Protein AF-A0A5T0UGR7-F1 (afdb_monomer)

Organism: Campylobacter jejuni (NCBI:txid197)

Foldseek 3Di:
DVVVVVDPAAEDEAAPPPWDDCDPVDRTPNNVQLQDQRHAYEHALPCPRDHLVVLQVSCVRRPLLRAAYDQQADPCQVPDFAWDDDPNFIWGGDPQFTAGPVRHGDGGSDDLVVSLVRSCVSNVDDNVSSCSRHPVNVD

Structure (mmCIF, N/CA/C/O backbone):
data_AF-A0A5T0UGR7-F1
#
_entry.id   AF-A0A5T0UGR7-F1
#
loop_
_atom_site.group_PDB
_atom_site.id
_atom_site.type_symbol
_atom_site.label_atom_id
_atom_site.label_alt_id
_atom_site.label_comp_id
_atom_site.label_asym_id
_atom_site.label_entity_id
_atom_site.label_seq_id
_atom_site.pdbx_PDB_ins_code
_atom_site.Cartn_x
_atom_site.Cartn_y
_atom_site.Cartn_z
_atom_site.occupancy
_atom_site.B_iso_or_equiv
_atom_site.auth_seq_id
_atom_site.auth_comp_id
_atom_site.auth_asym_id
_atom_site.auth_atom_id
_atom_site.pdbx_PDB_model_num
ATOM 1 N N . ARG A 1 1 ? 13.961 12.633 -9.113 1.00 77.69 1 ARG A N 1
ATOM 2 C CA . ARG A 1 1 ? 14.482 11.431 -9.808 1.00 77.69 1 ARG A CA 1
ATOM 3 C C . ARG A 1 1 ? 15.995 11.259 -9.685 1.00 77.69 1 ARG A C 1
ATOM 5 O O . ARG A 1 1 ? 16.413 10.285 -9.082 1.00 77.69 1 ARG A O 1
ATOM 12 N N . GLU A 1 2 ? 16.809 12.189 -10.193 1.00 84.81 2 GLU A N 1
ATOM 13 C CA . GLU A 1 2 ? 18.278 12.044 -10.180 1.00 84.81 2 GLU A CA 1
ATOM 14 C C . GLU A 1 2 ? 18.861 11.818 -8.781 1.00 84.81 2 GLU A C 1
ATOM 16 O O . GLU A 1 2 ? 19.660 10.911 -8.595 1.00 84.81 2 GLU A O 1
ATOM 21 N N . GLN A 1 3 ? 18.388 12.545 -7.766 1.00 85.19 3 GLN A N 1
ATOM 22 C CA . GLN A 1 3 ? 18.827 12.333 -6.379 1.00 85.19 3 GLN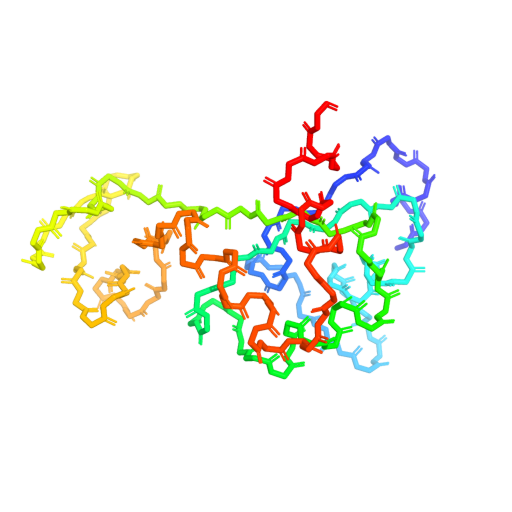 A CA 1
ATOM 23 C C . GLN A 1 3 ? 18.587 10.899 -5.879 1.00 85.19 3 GLN A C 1
ATOM 25 O O . GLN A 1 3 ? 19.442 10.334 -5.213 1.00 85.19 3 GLN A O 1
ATOM 30 N N . MET A 1 4 ? 17.449 10.297 -6.230 1.00 83.75 4 MET A N 1
ATOM 31 C CA . MET A 1 4 ? 17.107 8.925 -5.845 1.00 83.75 4 MET A CA 1
ATOM 32 C C . MET A 1 4 ? 18.013 7.911 -6.555 1.00 83.75 4 MET A C 1
ATOM 34 O O . MET A 1 4 ? 18.518 7.011 -5.895 1.00 83.75 4 MET A O 1
ATOM 38 N N . LYS A 1 5 ? 18.309 8.106 -7.849 1.00 83.56 5 LYS A N 1
ATOM 39 C CA . L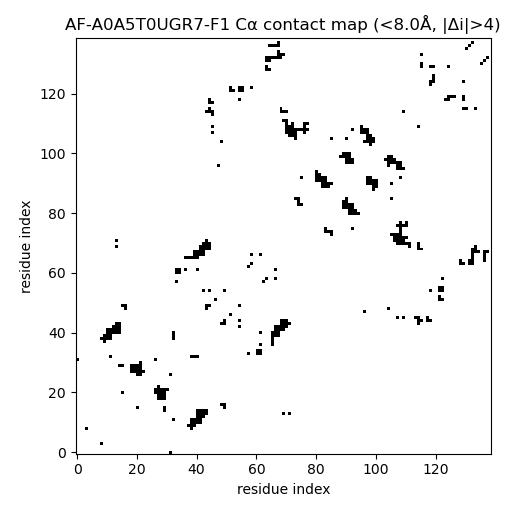YS A 1 5 ? 19.248 7.254 -8.607 1.00 83.56 5 LYS A CA 1
ATOM 40 C C . LYS A 1 5 ? 20.675 7.269 -8.053 1.00 83.56 5 LYS A C 1
ATOM 42 O O . LYS A 1 5 ? 21.392 6.288 -8.191 1.00 83.56 5 LYS A O 1
ATOM 47 N N . HIS A 1 6 ? 21.077 8.378 -7.437 1.00 88.75 6 HIS A N 1
ATOM 48 C CA . HIS A 1 6 ? 22.386 8.531 -6.796 1.00 88.75 6 HIS A CA 1
ATOM 49 C C . HIS A 1 6 ? 22.346 8.250 -5.286 1.00 88.75 6 HIS A C 1
ATOM 51 O O . HIS A 1 6 ? 23.356 8.396 -4.598 1.00 88.75 6 HIS A O 1
ATOM 57 N N . SER A 1 7 ? 21.186 7.862 -4.756 1.00 88.50 7 SER A N 1
ATOM 58 C CA . SER A 1 7 ? 21.035 7.433 -3.370 1.00 88.50 7 SER A CA 1
ATOM 59 C C . SER A 1 7 ? 21.189 5.916 -3.256 1.00 88.50 7 SER A C 1
ATOM 61 O O . SER A 1 7 ? 21.202 5.198 -4.251 1.00 88.50 7 SER A O 1
ATOM 63 N N . ARG A 1 8 ? 21.267 5.416 -2.020 1.00 90.75 8 ARG A N 1
ATOM 64 C CA . ARG A 1 8 ? 21.184 3.978 -1.719 1.00 90.75 8 ARG A CA 1
ATOM 65 C C . ARG A 1 8 ? 19.777 3.546 -1.294 1.00 90.75 8 ARG A C 1
ATOM 67 O O . ARG A 1 8 ? 19.626 2.478 -0.714 1.00 90.75 8 ARG A O 1
ATOM 74 N N . ALA A 1 9 ? 18.768 4.389 -1.510 1.00 92.38 9 ALA A N 1
ATOM 75 C CA . ALA A 1 9 ? 17.397 4.045 -1.172 1.00 92.38 9 ALA A CA 1
ATOM 76 C C . ALA A 1 9 ? 16.902 2.925 -2.095 1.00 92.38 9 ALA A C 1
ATOM 78 O O . ALA A 1 9 ? 16.945 3.064 -3.316 1.00 92.38 9 ALA A O 1
ATOM 79 N N . SER A 1 10 ? 16.425 1.836 -1.498 1.00 93.62 10 SER A N 1
ATOM 80 C CA . SER A 1 10 ? 15.902 0.667 -2.210 1.00 93.62 10 SER A CA 1
ATOM 81 C C . SER A 1 10 ? 14.425 0.389 -1.925 1.00 93.62 10 SER A C 1
ATOM 83 O O . SER A 1 10 ? 13.857 -0.474 -2.582 1.00 93.62 10 SER A O 1
ATOM 85 N N . HIS A 1 11 ? 13.789 1.120 -0.999 1.00 96.06 11 HIS A N 1
ATOM 86 C CA . HIS A 1 11 ? 12.377 0.942 -0.639 1.00 96.06 11 HIS A CA 1
ATOM 87 C C . HIS A 1 11 ? 11.629 2.273 -0.615 1.00 96.06 11 HIS A C 1
ATOM 89 O O . HIS A 1 11 ? 12.197 3.334 -0.337 1.00 96.06 11 HIS A O 1
ATOM 95 N N . VAL A 1 12 ? 10.328 2.184 -0.861 1.00 97.00 12 VAL A N 1
ATOM 96 C CA . VAL A 1 12 ? 9.351 3.239 -0.614 1.00 97.00 12 VAL A CA 1
ATOM 97 C C . VAL A 1 12 ? 8.322 2.708 0.374 1.00 97.00 12 VAL A C 1
ATOM 99 O O . VAL A 1 12 ? 7.573 1.783 0.064 1.00 97.00 12 VAL A O 1
ATOM 102 N N . THR A 1 13 ? 8.296 3.322 1.556 1.00 98.19 13 THR A N 1
ATOM 103 C CA . THR A 1 13 ? 7.394 2.974 2.657 1.00 98.19 13 THR A CA 1
ATOM 104 C C . THR A 1 13 ? 5.944 3.283 2.297 1.00 98.19 13 THR A C 1
ATOM 106 O O . THR A 1 13 ? 5.668 4.356 1.744 1.00 98.19 13 THR A O 1
ATOM 109 N N . HIS A 1 14 ? 5.049 2.336 2.604 1.00 98.00 14 HIS A N 1
ATOM 110 C CA . HIS A 1 14 ? 3.596 2.363 2.375 1.00 98.00 14 HIS A CA 1
ATOM 111 C C . HIS A 1 14 ? 3.167 3.251 1.186 1.00 98.00 14 HIS A C 1
ATOM 113 O O . HIS A 1 14 ? 2.565 4.315 1.367 1.00 98.00 14 HIS A O 1
ATOM 119 N N . LEU A 1 15 ? 3.516 2.835 -0.038 1.00 98.00 15 LEU A N 1
ATOM 120 C CA . LEU A 1 15 ? 3.270 3.532 -1.305 1.00 98.00 15 LEU A CA 1
ATOM 121 C C . LEU A 1 15 ? 1.903 4.238 -1.321 1.00 98.00 15 LEU A C 1
ATOM 123 O O . LEU A 1 15 ? 0.912 3.677 -0.859 1.00 98.00 15 LEU A O 1
ATOM 127 N N . TYR A 1 16 ? 1.877 5.464 -1.859 1.00 97.75 16 TYR A N 1
ATOM 128 C CA . TYR A 1 16 ? 0.757 6.425 -1.876 1.00 97.75 16 TYR A CA 1
ATOM 129 C C . TYR A 1 16 ? 0.544 7.221 -0.579 1.00 97.75 16 TYR A C 1
ATOM 131 O O . TYR A 1 16 ? 0.088 8.363 -0.640 1.00 97.75 16 TYR A O 1
ATOM 139 N N . ASN A 1 17 ? 0.897 6.679 0.586 1.00 97.50 17 ASN A N 1
ATOM 140 C CA . ASN A 1 17 ? 0.535 7.267 1.878 1.00 97.50 17 ASN A CA 1
ATOM 141 C C . ASN A 1 17 ? 1.615 8.230 2.387 1.00 97.50 17 ASN A C 1
ATOM 143 O O . ASN A 1 17 ? 2.797 7.896 2.386 1.00 97.50 17 ASN A O 1
ATOM 147 N N . ALA A 1 18 ? 1.208 9.428 2.830 1.00 95.50 18 ALA A N 1
ATOM 148 C CA . ALA A 1 18 ? 2.101 10.492 3.321 1.00 95.50 18 ALA A CA 1
ATOM 149 C C . ALA A 1 18 ? 3.230 10.882 2.337 1.00 95.50 18 ALA A C 1
ATOM 151 O O . ALA A 1 18 ? 4.327 11.281 2.729 1.00 95.50 18 ALA A O 1
ATOM 152 N N . GLN A 1 19 ? 2.954 10.778 1.038 1.00 95.50 19 GLN A N 1
ATOM 153 C CA . GLN A 1 19 ? 3.899 11.035 -0.046 1.00 95.50 19 GLN A CA 1
ATOM 154 C C . GLN A 1 19 ? 3.530 12.302 -0.821 1.00 95.50 19 GLN A C 1
ATOM 156 O O . GLN A 1 19 ? 2.375 12.727 -0.839 1.00 95.50 19 GLN A O 1
ATOM 161 N N . ARG A 1 20 ? 4.510 12.906 -1.509 1.00 92.62 20 ARG A N 1
ATOM 162 C CA . ARG A 1 20 ? 4.211 13.976 -2.472 1.00 92.62 20 ARG A CA 1
ATOM 163 C C . ARG A 1 20 ? 3.311 13.417 -3.571 1.00 92.62 20 ARG A C 1
ATOM 165 O O . ARG A 1 20 ? 3.679 12.423 -4.196 1.00 92.62 20 ARG A O 1
ATOM 172 N N . GLU A 1 21 ? 2.186 14.093 -3.791 1.00 88.44 21 GLU A N 1
ATOM 173 C CA . GLU A 1 21 ? 1.127 13.675 -4.710 1.00 88.44 21 GLU A CA 1
ATOM 174 C C . GLU A 1 21 ? 1.639 13.370 -6.121 1.00 88.44 21 GLU A C 1
ATOM 176 O O . GLU A 1 21 ? 2.520 14.050 -6.652 1.00 88.44 21 GLU A O 1
ATOM 181 N N . PHE A 1 22 ? 1.016 12.374 -6.744 1.00 90.94 22 PHE A N 1
ATOM 182 C CA . PHE A 1 22 ? 1.248 12.012 -8.133 1.00 90.94 22 PHE A CA 1
ATOM 183 C C . PHE A 1 22 ? 0.453 12.937 -9.066 1.00 90.94 22 PHE A C 1
ATOM 185 O O . PHE A 1 22 ? -0.778 12.909 -9.078 1.00 90.94 22 PHE A O 1
ATOM 192 N N . LYS A 1 23 ? 1.151 13.771 -9.848 1.00 94.38 23 LYS A N 1
ATOM 193 C CA . LYS A 1 23 ? 0.549 14.711 -10.808 1.00 94.38 23 LYS A CA 1
ATOM 194 C C . LYS A 1 23 ? 1.171 14.549 -12.192 1.00 94.38 23 LYS A C 1
ATOM 196 O O . LYS A 1 23 ? 2.334 14.188 -12.332 1.00 94.38 23 LYS A O 1
ATOM 201 N N . HIS A 1 24 ? 0.431 14.898 -13.242 1.00 94.88 24 HIS A N 1
ATOM 202 C CA . HIS A 1 24 ? 0.882 14.736 -14.634 1.00 94.88 24 HIS A CA 1
ATOM 203 C C . HIS A 1 24 ? 2.139 15.545 -14.990 1.00 94.88 24 HIS A C 1
ATOM 205 O O . HIS A 1 24 ? 2.899 15.130 -15.858 1.00 94.88 24 HIS A O 1
ATOM 211 N N . ARG A 1 25 ? 2.372 16.693 -14.335 1.00 95.50 25 ARG A N 1
ATOM 212 C CA . ARG A 1 25 ? 3.586 17.518 -14.523 1.00 95.50 25 ARG A CA 1
ATOM 213 C C . ARG A 1 25 ? 4.705 17.212 -13.530 1.00 95.50 25 ARG A C 1
ATOM 215 O O . ARG A 1 25 ? 5.836 17.627 -13.752 1.00 95.50 25 ARG A O 1
ATOM 222 N N . GLU A 1 26 ? 4.391 16.519 -12.442 1.00 91.94 26 GLU A N 1
ATOM 223 C CA . GLU A 1 26 ? 5.347 16.167 -11.397 1.00 91.94 26 GLU A CA 1
ATOM 224 C C . GLU A 1 26 ? 4.970 14.792 -10.827 1.00 91.94 26 GLU A C 1
ATOM 226 O O . GLU A 1 26 ? 4.020 14.695 -10.047 1.00 91.94 26 GLU A O 1
ATOM 231 N N . PRO A 1 27 ? 5.705 13.722 -11.186 1.00 92.62 27 PRO A N 1
ATOM 232 C CA . PRO A 1 27 ? 5.381 12.365 -10.745 1.00 92.62 27 PRO A CA 1
ATOM 233 C C . PRO A 1 27 ? 5.366 12.169 -9.218 1.00 92.62 27 PRO A C 1
ATOM 235 O O . PRO A 1 27 ? 4.779 11.205 -8.730 1.00 92.62 27 PRO A O 1
ATOM 238 N N . GLY A 1 28 ? 6.012 13.054 -8.455 1.00 93.81 28 GLY A N 1
ATOM 239 C CA . GLY A 1 28 ? 6.099 12.937 -7.001 1.00 93.81 28 GLY A CA 1
ATOM 240 C C . GLY A 1 28 ? 6.906 11.713 -6.557 1.00 93.81 28 GLY A C 1
ATOM 241 O O . GLY A 1 28 ? 7.697 11.154 -7.321 1.00 93.81 28 GLY A O 1
ATOM 242 N N . VAL A 1 29 ? 6.725 11.303 -5.300 1.00 93.88 29 VAL A N 1
ATOM 243 C CA . VAL A 1 29 ? 7.392 10.097 -4.770 1.00 93.88 29 VAL A CA 1
ATOM 244 C C . VAL A 1 29 ? 6.790 8.857 -5.417 1.00 93.88 29 VAL A C 1
ATOM 246 O O . VAL A 1 29 ? 7.518 8.042 -5.973 1.00 93.88 29 VAL A O 1
ATOM 249 N N . THR A 1 30 ? 5.462 8.764 -5.417 1.00 94.69 30 THR A N 1
ATOM 250 C CA . THR A 1 30 ? 4.715 7.626 -5.954 1.00 94.69 30 THR A CA 1
ATOM 251 C C . THR A 1 30 ? 5.041 7.354 -7.419 1.00 94.69 30 THR A C 1
ATOM 253 O O . THR A 1 30 ? 5.394 6.233 -7.768 1.00 94.69 30 THR A O 1
ATOM 256 N N . GLY A 1 31 ? 4.972 8.365 -8.290 1.00 94.94 31 GLY A N 1
ATOM 257 C CA . GLY A 1 31 ? 5.232 8.166 -9.713 1.00 94.94 31 GLY A CA 1
ATOM 258 C C . GLY A 1 31 ? 6.679 7.757 -9.987 1.00 94.94 31 GLY A C 1
ATOM 259 O O . GLY A 1 31 ? 6.924 6.928 -10.854 1.00 94.94 31 GLY A O 1
ATOM 260 N N . HIS A 1 32 ? 7.650 8.273 -9.227 1.00 93.56 32 HIS A N 1
ATOM 261 C CA . HIS A 1 32 ? 9.032 7.804 -9.342 1.00 93.56 32 HIS A CA 1
ATOM 262 C C . HIS A 1 32 ? 9.227 6.383 -8.798 1.00 93.56 32 HIS A C 1
ATOM 264 O O . HIS A 1 32 ? 9.938 5.614 -9.430 1.00 93.56 32 HIS A O 1
ATOM 270 N N . ALA A 1 33 ? 8.570 6.011 -7.698 1.00 94.12 33 ALA A N 1
ATOM 271 C CA . ALA A 1 33 ? 8.615 4.651 -7.155 1.00 94.12 33 ALA A CA 1
ATOM 272 C C . ALA A 1 33 ? 8.083 3.611 -8.158 1.00 94.12 33 ALA A C 1
ATOM 274 O O . ALA A 1 33 ? 8.684 2.551 -8.342 1.00 94.12 33 ALA A O 1
ATOM 275 N N . LEU A 1 34 ? 6.987 3.957 -8.845 1.00 94.94 34 LEU A N 1
ATOM 276 C CA . LEU A 1 34 ? 6.363 3.137 -9.884 1.00 94.94 34 LEU A CA 1
ATOM 277 C C . LEU A 1 34 ? 7.220 3.008 -11.153 1.00 94.94 34 LEU A C 1
ATOM 279 O O . LEU A 1 34 ? 7.135 1.990 -11.825 1.00 94.94 34 LEU A O 1
ATOM 283 N N . LEU A 1 35 ? 8.042 4.013 -11.475 1.00 93.06 35 LEU A N 1
ATOM 284 C CA . LEU A 1 35 ? 8.871 4.042 -12.688 1.00 93.06 35 LEU A CA 1
ATOM 285 C C . LEU A 1 35 ? 10.277 3.443 -12.523 1.00 93.06 35 LEU A C 1
ATOM 287 O O . LEU A 1 35 ? 10.962 3.260 -13.526 1.00 93.06 35 LEU A O 1
ATOM 291 N N . GLU A 1 36 ? 10.760 3.224 -11.298 1.00 92.75 36 GLU A N 1
ATOM 292 C CA . GLU A 1 36 ? 12.103 2.677 -11.066 1.00 92.75 36 GLU A CA 1
ATOM 293 C C . GLU A 1 36 ? 12.057 1.200 -10.681 1.00 92.75 36 GLU A C 1
ATOM 295 O O . GLU A 1 36 ? 11.589 0.844 -9.600 1.00 92.75 36 GLU A O 1
ATOM 300 N N . ASP A 1 37 ? 12.635 0.339 -11.514 1.00 91.50 37 ASP A N 1
ATOM 301 C CA . ASP A 1 37 ? 12.608 -1.120 -11.332 1.00 91.50 37 ASP A CA 1
ATOM 302 C C . ASP A 1 37 ? 13.358 -1.598 -10.079 1.00 91.50 37 ASP A C 1
ATOM 304 O O . ASP A 1 37 ? 13.014 -2.614 -9.476 1.00 91.50 37 ASP A O 1
ATOM 308 N N . ASN A 1 38 ? 14.364 -0.838 -9.641 1.00 89.94 38 ASN A N 1
ATOM 309 C CA . ASN A 1 38 ? 15.239 -1.211 -8.526 1.00 89.94 38 ASN A CA 1
ATOM 310 C C . ASN A 1 38 ? 14.692 -0.839 -7.140 1.00 89.94 38 ASN A C 1
ATOM 312 O O . ASN A 1 38 ? 15.379 -1.057 -6.145 1.00 89.94 38 ASN A O 1
ATOM 316 N N . ILE A 1 39 ? 13.482 -0.279 -7.062 1.00 94.94 39 ILE A N 1
ATOM 317 C CA . ILE A 1 39 ? 12.851 0.109 -5.798 1.00 94.94 39 ILE A CA 1
ATOM 318 C C . ILE A 1 39 ? 11.721 -0.857 -5.449 1.00 94.94 39 ILE A C 1
ATOM 320 O O . ILE A 1 39 ? 10.823 -1.088 -6.260 1.00 94.94 39 ILE A O 1
ATOM 324 N N . TYR A 1 40 ? 11.747 -1.375 -4.227 1.00 97.81 40 TYR A N 1
ATOM 325 C CA . TYR A 1 40 ? 10.640 -2.095 -3.612 1.00 97.81 40 TYR A CA 1
ATOM 326 C C . TYR A 1 40 ? 9.580 -1.111 -3.119 1.00 97.81 40 TYR A C 1
ATOM 328 O O . TYR A 1 40 ? 9.889 -0.033 -2.608 1.00 97.81 40 TYR A O 1
ATOM 336 N N . CYS A 1 41 ? 8.314 -1.460 -3.307 1.00 98.31 41 CYS A N 1
ATOM 337 C CA . CYS A 1 41 ? 7.186 -0.654 -2.864 1.00 98.31 41 CYS A CA 1
ATOM 338 C C . CYS A 1 41 ? 6.396 -1.416 -1.809 1.00 98.31 41 CYS A C 1
ATOM 340 O O . CYS A 1 41 ? 5.766 -2.429 -2.113 1.00 98.31 41 CYS A O 1
ATOM 342 N N . GLU A 1 42 ? 6.388 -0.893 -0.588 1.00 98.69 42 GLU A N 1
ATOM 343 C CA . GLU A 1 42 ? 5.511 -1.402 0.455 1.00 98.69 42 GLU A CA 1
ATOM 344 C C . GLU A 1 42 ? 4.055 -1.016 0.160 1.00 98.69 42 GLU A C 1
ATOM 346 O O . GLU A 1 42 ? 3.789 0.113 -0.258 1.00 98.69 42 GLU A O 1
ATOM 351 N N . LEU A 1 43 ? 3.093 -1.906 0.402 1.00 98.56 43 LEU A N 1
ATOM 352 C CA . LEU A 1 43 ? 1.680 -1.654 0.115 1.00 98.56 43 LEU A CA 1
ATOM 353 C C . LEU A 1 43 ? 0.762 -2.169 1.229 1.00 98.56 43 LEU A C 1
ATOM 355 O O . LEU A 1 43 ? 0.821 -3.337 1.615 1.00 98.56 43 LEU A O 1
ATOM 359 N N . ILE A 1 44 ? -0.132 -1.299 1.708 1.00 98.81 44 ILE A N 1
ATOM 360 C CA . ILE A 1 44 ? -1.172 -1.642 2.686 1.00 98.81 44 ILE A CA 1
ATOM 361 C C . ILE A 1 44 ? -2.436 -2.051 1.925 1.00 98.81 44 ILE A C 1
ATOM 363 O O . ILE A 1 44 ? -3.186 -1.210 1.429 1.00 98.81 44 ILE A O 1
ATOM 367 N N . ALA A 1 45 ? -2.680 -3.357 1.821 1.00 98.69 45 ALA A N 1
ATOM 368 C CA . ALA A 1 45 ? -3.797 -3.914 1.057 1.00 98.69 45 ALA A CA 1
ATOM 369 C C . ALA A 1 45 ? -5.092 -4.037 1.888 1.00 98.69 45 ALA A C 1
ATOM 371 O O . ALA A 1 45 ? -5.674 -5.117 1.984 1.00 98.69 45 ALA A O 1
ATOM 372 N N . ASP A 1 46 ? -5.554 -2.951 2.517 1.00 98.50 46 ASP A N 1
ATOM 373 C CA . ASP A 1 46 ? -6.808 -2.929 3.296 1.00 98.50 46 ASP A CA 1
ATOM 374 C C . ASP A 1 46 ? -8.018 -2.356 2.539 1.00 98.50 46 ASP A C 1
ATOM 376 O O . ASP A 1 46 ? -9.154 -2.552 2.967 1.00 98.50 46 ASP A O 1
ATOM 380 N N . GLY A 1 47 ? -7.787 -1.688 1.404 1.00 98.31 47 GLY A N 1
ATOM 381 C CA . GLY A 1 47 ? -8.825 -1.010 0.624 1.00 98.31 47 GLY A CA 1
ATOM 382 C C . GLY A 1 47 ? -9.217 0.376 1.156 1.00 98.31 47 GLY A C 1
ATOM 383 O O . GLY A 1 47 ? -10.103 1.005 0.580 1.00 98.31 47 GLY A O 1
ATOM 384 N N . PHE A 1 48 ? -8.575 0.854 2.228 1.00 97.81 48 PHE A N 1
ATOM 385 C CA . PHE A 1 48 ? -8.842 2.148 2.866 1.00 97.81 48 PHE A CA 1
ATOM 386 C C . PHE A 1 48 ? -7.670 3.119 2.726 1.00 97.81 48 PHE A C 1
ATOM 388 O O . PHE A 1 48 ? -7.893 4.291 2.430 1.00 97.81 48 PHE A O 1
ATOM 395 N N . HIS A 1 49 ? -6.438 2.638 2.923 1.00 98.25 49 HIS A N 1
ATOM 396 C CA . HIS A 1 49 ? -5.218 3.405 2.658 1.00 98.25 49 HIS A CA 1
ATOM 397 C C . HIS A 1 49 ? -5.033 3.610 1.156 1.00 98.25 49 HIS A C 1
ATOM 399 O O . HIS A 1 49 ? -4.724 4.702 0.688 1.00 98.25 49 HIS A O 1
ATOM 405 N N . VAL A 1 50 ? -5.271 2.545 0.390 1.00 98.19 50 VAL A N 1
ATOM 406 C CA . VAL A 1 50 ? -5.177 2.545 -1.067 1.00 98.19 50 VAL A CA 1
ATOM 407 C C . VAL A 1 50 ? -6.417 1.853 -1.614 1.00 98.19 50 VAL A C 1
ATOM 409 O O . VAL A 1 50 ? -6.752 0.746 -1.188 1.00 98.19 50 VAL A O 1
ATOM 412 N N . CYS A 1 51 ? -7.128 2.499 -2.540 1.00 98.31 51 CYS A N 1
ATOM 413 C CA . CYS A 1 51 ? -8.291 1.875 -3.162 1.00 98.31 51 CYS A CA 1
ATOM 414 C C . CYS A 1 51 ? -7.865 0.702 -4.072 1.00 98.31 51 CYS A C 1
ATOM 416 O O . CYS A 1 51 ? -6.740 0.702 -4.586 1.00 98.31 51 CYS A O 1
ATOM 418 N N . PRO A 1 52 ? -8.748 -0.287 -4.314 1.00 98.75 52 PRO A N 1
ATOM 419 C CA . PRO A 1 52 ? -8.412 -1.469 -5.112 1.00 98.75 52 PRO A CA 1
ATOM 420 C C . PRO A 1 52 ? -7.823 -1.164 -6.497 1.00 98.75 52 PRO A C 1
ATOM 422 O O . PRO A 1 52 ? -6.856 -1.811 -6.891 1.00 98.75 52 PRO A O 1
ATOM 425 N N . ASP A 1 53 ? -8.334 -0.147 -7.198 1.00 98.69 53 ASP A N 1
ATOM 426 C CA . ASP A 1 53 ? -7.839 0.232 -8.529 1.00 98.69 53 ASP A CA 1
ATOM 427 C C . ASP A 1 53 ? -6.380 0.702 -8.493 1.00 98.69 53 ASP A C 1
ATOM 429 O O . ASP A 1 53 ? -5.586 0.357 -9.366 1.00 98.69 53 ASP A O 1
ATOM 433 N N . MET A 1 54 ? -5.994 1.444 -7.452 1.00 98.31 54 MET A N 1
ATOM 434 C CA . MET A 1 54 ? -4.619 1.921 -7.294 1.00 98.31 54 MET A CA 1
ATOM 435 C C . MET A 1 54 ? -3.674 0.809 -6.822 1.00 98.31 54 MET A C 1
ATOM 437 O O . MET A 1 54 ? -2.513 0.792 -7.221 1.00 98.31 54 MET A O 1
ATOM 441 N N . ILE A 1 55 ? -4.169 -0.162 -6.046 1.00 98.75 55 ILE A N 1
ATOM 442 C CA . ILE A 1 55 ? -3.425 -1.393 -5.726 1.00 98.75 55 ILE A CA 1
ATOM 443 C C . ILE A 1 55 ? -3.147 -2.189 -7.006 1.00 98.75 55 ILE A C 1
ATOM 445 O O . ILE A 1 55 ? -2.016 -2.617 -7.238 1.00 98.75 55 ILE A O 1
ATOM 449 N N . LYS A 1 56 ? -4.163 -2.349 -7.860 1.00 98.81 56 LYS A N 1
ATOM 450 C CA . LYS A 1 56 ? -4.024 -3.014 -9.156 1.00 98.81 56 LYS A CA 1
ATOM 451 C C . LYS A 1 56 ? -3.041 -2.286 -10.069 1.00 98.81 56 LYS A C 1
ATOM 453 O O . LYS A 1 56 ? -2.170 -2.935 -10.637 1.00 98.81 56 LYS A O 1
ATOM 458 N N . LEU A 1 57 ? -3.117 -0.959 -10.146 1.00 98.44 57 LEU A N 1
ATOM 459 C CA . LEU A 1 57 ? -2.169 -0.159 -10.922 1.00 98.44 57 LEU A CA 1
ATOM 460 C C . LEU A 1 57 ? -0.724 -0.345 -10.436 1.00 98.44 57 LEU A C 1
ATOM 462 O O . LEU A 1 57 ? 0.181 -0.508 -11.252 1.00 98.44 57 LEU A O 1
ATOM 466 N N . ALA A 1 58 ? -0.493 -0.340 -9.118 1.00 98.31 58 ALA A N 1
ATOM 467 C CA . ALA A 1 58 ? 0.832 -0.609 -8.564 1.00 98.31 58 ALA A CA 1
ATOM 468 C C . ALA A 1 58 ? 1.334 -1.998 -8.974 1.00 98.31 58 ALA A C 1
ATOM 470 O O . ALA A 1 58 ? 2.473 -2.122 -9.416 1.00 98.31 58 ALA A O 1
ATOM 471 N N . TYR A 1 59 ? 0.478 -3.018 -8.878 1.00 98.69 59 TYR A N 1
ATOM 472 C CA . TYR A 1 59 ? 0.792 -4.384 -9.296 1.00 98.69 59 TYR A CA 1
ATOM 473 C C . TYR A 1 59 ? 1.148 -4.489 -10.781 1.00 98.69 59 TYR A C 1
ATOM 475 O O . TYR A 1 59 ? 2.165 -5.091 -11.113 1.00 98.69 59 TYR A O 1
ATOM 483 N N . GLU A 1 60 ? 0.371 -3.868 -11.667 1.00 98.44 60 GLU A N 1
ATOM 484 C CA . GLU A 1 60 ? 0.628 -3.898 -13.113 1.00 98.44 60 GLU A CA 1
ATOM 485 C C . GLU A 1 60 ? 1.949 -3.213 -13.495 1.00 98.44 60 GLU A C 1
ATOM 487 O O . GLU A 1 60 ? 2.616 -3.654 -14.429 1.00 98.44 60 GLU A O 1
ATOM 492 N N . LEU A 1 61 ? 2.344 -2.157 -12.776 1.00 97.69 61 LEU A N 1
ATOM 493 C CA . LEU A 1 61 ? 3.565 -1.402 -13.070 1.00 97.69 61 LEU A CA 1
ATOM 494 C C . LEU A 1 61 ? 4.817 -1.982 -12.405 1.00 97.69 61 LEU A C 1
ATOM 496 O O . LEU A 1 61 ? 5.874 -2.029 -13.026 1.00 97.69 61 LEU A O 1
ATOM 500 N N . LYS A 1 62 ? 4.723 -2.392 -11.137 1.00 97.75 62 LYS A N 1
ATOM 501 C CA . LYS A 1 62 ? 5.868 -2.896 -10.359 1.00 97.75 62 LYS A CA 1
ATOM 502 C C . LYS A 1 62 ? 6.093 -4.388 -10.532 1.00 97.75 62 LYS A C 1
ATOM 504 O O . LYS A 1 62 ? 7.224 -4.849 -10.389 1.00 97.75 62 LYS A O 1
ATOM 509 N N . GLY A 1 63 ? 5.025 -5.130 -10.793 1.00 98.06 63 GLY A N 1
ATOM 510 C CA . GLY A 1 63 ? 5.036 -6.578 -10.763 1.00 98.06 63 GLY A CA 1
ATOM 511 C C . GLY A 1 63 ? 5.177 -7.160 -9.349 1.00 98.06 63 GLY A C 1
ATOM 512 O O . GLY A 1 63 ? 5.452 -6.455 -8.370 1.00 98.06 63 GLY A O 1
ATOM 513 N N . PRO A 1 64 ? 5.002 -8.484 -9.235 1.00 98.31 64 PRO A N 1
ATOM 514 C CA . PRO A 1 64 ? 5.010 -9.195 -7.962 1.00 98.31 64 PRO A CA 1
ATOM 515 C C . PRO A 1 64 ? 6.387 -9.254 -7.300 1.00 98.31 64 PRO A C 1
ATOM 517 O O . PRO A 1 64 ? 6.456 -9.453 -6.096 1.00 98.31 64 PRO A O 1
ATOM 520 N N . ASP A 1 65 ? 7.479 -9.066 -8.045 1.00 98.25 65 ASP A N 1
ATOM 521 C CA . ASP A 1 65 ? 8.853 -9.161 -7.526 1.00 98.25 65 ASP A CA 1
ATOM 522 C C . ASP A 1 65 ? 9.338 -7.866 -6.839 1.00 98.25 65 ASP A C 1
ATOM 524 O O . ASP A 1 65 ? 10.429 -7.834 -6.268 1.00 98.25 65 ASP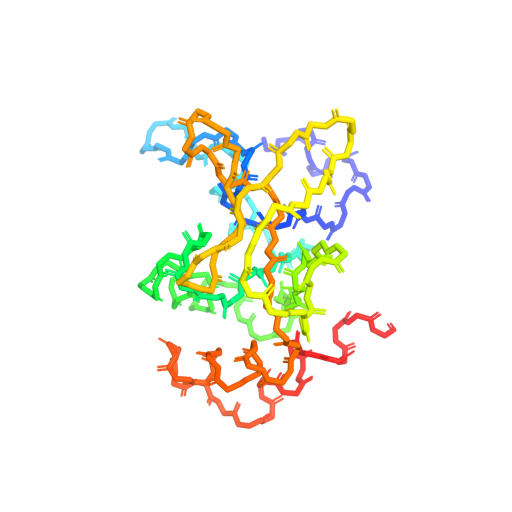 A O 1
ATOM 528 N N . LYS A 1 66 ? 8.560 -6.774 -6.921 1.00 98.25 66 LYS A N 1
ATOM 529 C CA . LYS A 1 66 ? 8.917 -5.448 -6.373 1.00 98.25 66 LYS A CA 1
ATOM 530 C C . LYS A 1 66 ? 7.845 -4.832 -5.479 1.00 98.25 66 LYS A C 1
ATOM 532 O O . LYS A 1 66 ? 7.938 -3.650 -5.143 1.00 98.25 66 LYS A O 1
ATOM 537 N N . ILE A 1 67 ? 6.849 -5.616 -5.080 1.00 98.62 67 ILE A N 1
ATOM 538 C CA . ILE A 1 67 ? 5.833 -5.213 -4.107 1.00 98.62 67 ILE A CA 1
ATOM 539 C C . ILE A 1 67 ? 6.027 -5.997 -2.818 1.00 98.62 67 ILE A C 1
ATOM 541 O O . ILE A 1 67 ? 6.203 -7.210 -2.843 1.00 98.62 67 ILE A O 1
ATOM 545 N N . GLU A 1 68 ? 5.934 -5.306 -1.692 1.00 98.75 68 GLU A N 1
ATOM 546 C CA . GLU A 1 68 ? 5.987 -5.894 -0.360 1.00 98.75 68 GLU A CA 1
ATOM 547 C C . GLU A 1 68 ? 4.702 -5.536 0.378 1.00 98.75 68 GLU A C 1
ATOM 549 O O . GLU A 1 68 ? 4.428 -4.369 0.648 1.00 98.75 68 GLU A O 1
ATOM 554 N N . LEU A 1 69 ? 3.870 -6.514 0.722 1.00 98.75 69 LEU A N 1
ATOM 555 C CA . LEU A 1 69 ? 2.723 -6.222 1.566 1.00 98.75 69 LEU A CA 1
ATOM 556 C C . LEU A 1 69 ? 3.183 -5.951 2.992 1.00 98.75 69 LEU A C 1
ATOM 558 O O . LEU A 1 69 ? 3.926 -6.727 3.601 1.00 98.75 69 LEU A O 1
ATOM 562 N N . VAL A 1 70 ? 2.665 -4.861 3.540 1.00 98.75 70 VAL A N 1
ATOM 563 C CA . VAL A 1 70 ? 2.818 -4.482 4.940 1.00 98.75 70 VAL A CA 1
ATOM 564 C C . VAL A 1 70 ? 1.436 -4.254 5.525 1.00 98.75 70 VAL A C 1
ATOM 566 O O . VAL A 1 70 ? 0.501 -3.862 4.827 1.00 98.75 70 VAL A O 1
ATOM 569 N N . THR A 1 71 ? 1.271 -4.509 6.820 1.00 98.50 71 THR A N 1
ATOM 570 C CA . THR A 1 71 ? 0.007 -4.152 7.470 1.00 98.50 71 THR A CA 1
ATOM 571 C C . THR A 1 71 ? -0.014 -2.696 7.883 1.00 98.50 71 THR A C 1
ATOM 573 O O . THR A 1 71 ? -1.093 -2.125 7.921 1.00 98.50 71 THR A O 1
ATOM 576 N N . ASP A 1 72 ? 1.135 -2.124 8.250 1.00 98.12 72 ASP A N 1
ATOM 577 C CA . ASP A 1 72 ? 1.214 -0.856 8.992 1.00 98.12 72 ASP A CA 1
ATOM 578 C C . ASP A 1 72 ? 0.232 -0.821 10.182 1.00 98.12 72 ASP A C 1
ATOM 580 O O . ASP A 1 72 ? -0.462 0.150 10.474 1.00 98.12 72 ASP A O 1
ATOM 584 N N . SER A 1 73 ? 0.063 -1.982 10.820 1.00 97.75 73 SER A N 1
ATOM 585 C CA . SER A 1 73 ? -0.987 -2.171 11.814 1.00 97.75 73 SER A CA 1
ATOM 586 C C . SER A 1 73 ? -0.578 -1.614 13.166 1.00 97.75 73 SER A C 1
ATOM 588 O O . SER A 1 73 ? 0.491 -1.966 13.669 1.00 97.75 73 SER A O 1
ATOM 590 N N . MET A 1 74 ? -1.477 -0.883 13.812 1.00 97.50 74 MET A N 1
ATOM 591 C CA . MET A 1 74 ? -1.285 -0.367 15.161 1.00 97.50 74 MET A CA 1
ATOM 592 C C . MET A 1 74 ? -1.855 -1.309 16.240 1.00 97.50 74 MET A C 1
ATOM 594 O O . MET A 1 74 ? -2.470 -2.338 15.942 1.00 97.50 74 MET A O 1
ATOM 598 N N . ARG A 1 75 ? -1.623 -0.978 17.519 1.00 97.25 75 ARG A N 1
ATOM 599 C CA . ARG A 1 75 ? -1.908 -1.830 18.698 1.00 97.25 75 ARG A CA 1
ATOM 600 C C . ARG A 1 75 ? -3.344 -2.355 18.823 1.00 97.25 75 ARG A C 1
ATOM 602 O O . ARG A 1 75 ? -3.567 -3.313 19.552 1.00 97.25 75 ARG A O 1
ATOM 609 N N . ALA A 1 76 ? -4.309 -1.743 18.143 1.00 97.38 76 ALA A N 1
ATOM 610 C CA . ALA A 1 76 ? -5.701 -2.176 18.144 1.00 97.38 76 ALA A CA 1
ATOM 611 C C . ALA A 1 76 ? -6.000 -3.309 17.148 1.00 97.38 76 ALA A C 1
ATOM 613 O O . ALA A 1 76 ? -7.126 -3.801 17.106 1.00 97.38 76 ALA A O 1
ATOM 614 N N . LYS A 1 77 ? -5.024 -3.758 16.344 1.00 97.50 77 LYS A N 1
ATOM 615 C CA . LYS A 1 77 ? -5.196 -4.930 15.476 1.00 97.50 77 LYS A CA 1
ATOM 616 C C . LYS A 1 77 ? -5.632 -6.145 16.300 1.00 97.50 77 LYS A C 1
ATOM 618 O O . LYS A 1 77 ? -4.909 -6.591 17.185 1.00 97.50 77 LYS A O 1
ATOM 623 N N . GLY A 1 78 ? -6.785 -6.713 15.948 1.00 95.56 78 GLY A N 1
ATOM 624 C CA . GLY A 1 78 ? -7.357 -7.882 16.625 1.00 95.56 78 GLY A CA 1
ATOM 625 C C . GLY A 1 78 ? -8.120 -7.568 17.916 1.00 95.56 78 GLY A C 1
ATOM 626 O O . GLY A 1 78 ? -8.630 -8.492 18.542 1.00 95.56 78 GLY A O 1
ATOM 627 N N . MET A 1 79 ? -8.230 -6.293 18.296 1.00 97.25 79 MET A N 1
ATOM 628 C CA . MET A 1 79 ? -9.034 -5.844 19.433 1.00 97.25 79 MET A CA 1
ATOM 629 C C . MET A 1 79 ? -10.460 -5.480 18.983 1.00 97.25 79 MET A C 1
ATOM 631 O O . MET A 1 79 ? -10.669 -5.190 17.801 1.00 97.25 79 MET A O 1
ATOM 635 N N . PRO A 1 80 ? -11.448 -5.469 19.899 1.00 97.31 80 PRO A N 1
ATOM 636 C CA . PRO A 1 80 ? -12.756 -4.879 19.628 1.00 97.31 80 PRO A CA 1
ATOM 637 C C . PRO A 1 80 ? -12.647 -3.408 19.210 1.00 97.31 80 PRO A C 1
ATOM 639 O O . PRO A 1 80 ? -11.689 -2.717 19.562 1.00 97.31 80 PRO A O 1
ATOM 642 N N . GLU A 1 81 ? -13.656 -2.921 18.490 1.00 98.06 81 GLU A N 1
ATOM 643 C CA . GLU A 1 81 ? -13.773 -1.500 18.155 1.00 98.06 81 GLU A CA 1
ATOM 644 C C . GLU A 1 81 ? -13.802 -0.626 19.415 1.00 98.06 81 GLU A C 1
ATOM 646 O O . GLU A 1 81 ? -14.315 -1.025 20.464 1.00 98.06 81 GLU A O 1
ATOM 651 N N . GLY A 1 82 ? -13.253 0.583 19.313 1.00 97.81 82 GLY A N 1
ATOM 652 C CA . GLY A 1 82 ? -13.147 1.485 20.451 1.00 97.81 82 GLY A CA 1
ATOM 653 C C . GLY A 1 82 ? -12.029 2.510 20.318 1.00 97.81 82 GLY A C 1
ATOM 654 O O . GLY A 1 82 ? -11.485 2.753 19.241 1.00 97.81 82 GLY A O 1
ATOM 655 N N . VAL A 1 83 ? -11.701 3.142 21.442 1.00 97.88 83 VAL A N 1
ATOM 656 C CA . VAL A 1 83 ? -10.627 4.136 21.521 1.00 97.88 83 VAL A CA 1
ATOM 657 C C . VAL A 1 83 ? -9.291 3.439 21.773 1.00 97.88 83 VAL A C 1
ATOM 659 O O . VAL A 1 83 ? -9.181 2.565 22.630 1.00 97.88 83 VAL A O 1
ATOM 662 N N . SER A 1 84 ? -8.266 3.860 21.041 1.00 97.69 84 SER A N 1
ATOM 663 C CA . SER A 1 84 ? -6.877 3.438 21.187 1.00 97.69 84 SER A CA 1
ATOM 664 C C . SER A 1 84 ? -5.939 4.647 21.091 1.00 97.69 84 SER A C 1
ATOM 666 O O . SER A 1 84 ? -6.377 5.798 21.161 1.00 97.69 84 SER A O 1
ATOM 668 N N . GLU A 1 85 ? -4.642 4.395 20.948 1.00 97.00 85 GLU A N 1
ATOM 669 C CA . GLU A 1 85 ? -3.611 5.429 20.891 1.00 97.00 85 GLU A CA 1
ATOM 670 C C . GLU A 1 85 ? -2.469 5.034 19.943 1.00 97.00 85 GLU A C 1
ATOM 672 O O . GLU A 1 85 ? -2.102 3.857 19.855 1.00 97.00 85 GLU A O 1
ATOM 677 N N . LEU A 1 86 ? -1.931 6.028 19.228 1.00 96.75 86 LEU A N 1
ATOM 678 C CA . LEU A 1 86 ? -0.734 5.914 18.395 1.00 96.75 86 LEU A CA 1
ATOM 679 C C . LEU A 1 86 ? 0.097 7.207 18.460 1.00 96.75 86 LEU A C 1
ATOM 681 O O . LEU A 1 86 ? -0.377 8.277 18.076 1.00 96.75 86 LEU A O 1
ATOM 685 N N . GLY A 1 87 ? 1.351 7.115 18.906 1.00 95.00 87 GLY A N 1
ATOM 686 C CA . GLY A 1 87 ? 2.273 8.258 18.951 1.00 95.00 87 GLY A CA 1
ATOM 687 C C . GLY A 1 87 ? 1.820 9.398 19.876 1.00 95.00 87 GLY A C 1
ATOM 688 O O . GLY A 1 87 ? 2.038 10.565 19.567 1.00 95.00 87 GLY A O 1
ATOM 689 N N . GLY A 1 88 ? 1.145 9.076 20.976 1.00 95.38 88 GLY A N 1
ATOM 690 C CA . GLY A 1 88 ? 0.527 10.002 21.924 1.00 95.38 88 GLY A CA 1
ATOM 691 C C . GLY A 1 88 ? -0.841 10.535 21.491 1.00 95.38 88 GLY A C 1
ATOM 692 O O . GLY A 1 88 ? -1.455 11.294 22.239 1.00 95.38 88 GLY A O 1
ATOM 693 N N . GLN A 1 89 ? -1.337 10.162 20.308 1.00 96.62 89 GLN A N 1
ATOM 694 C CA . GLN A 1 89 ? -2.599 10.665 19.768 1.00 96.62 89 GLN A CA 1
ATOM 695 C C . GLN A 1 89 ? -3.728 9.661 19.960 1.00 96.62 89 GLN A C 1
ATOM 697 O O . GLN A 1 89 ? -3.560 8.462 19.742 1.00 96.62 89 GLN A O 1
ATOM 702 N N . LYS A 1 90 ? -4.910 10.167 20.315 1.00 97.69 90 LYS A N 1
ATOM 703 C CA . LYS A 1 90 ? -6.130 9.368 20.406 1.00 97.69 90 LYS A CA 1
ATOM 704 C C . LYS A 1 90 ? -6.560 8.893 19.016 1.00 97.69 90 LYS A C 1
ATOM 706 O O . LYS A 1 90 ? -6.705 9.693 18.092 1.00 97.69 90 LYS A O 1
ATOM 711 N N . VAL A 1 91 ? -6.811 7.594 18.899 1.00 98.12 91 VAL A N 1
ATOM 712 C CA . VAL A 1 91 ? -7.266 6.929 17.675 1.00 98.12 91 VAL A CA 1
ATOM 713 C C . VAL A 1 91 ? -8.619 6.282 17.941 1.00 98.12 91 VAL A C 1
ATOM 715 O O . VAL A 1 91 ? -8.816 5.633 18.965 1.00 98.12 91 VAL A O 1
ATOM 718 N N . ILE A 1 92 ? -9.561 6.448 17.022 1.00 98.38 92 ILE A N 1
ATOM 719 C CA . ILE A 1 92 ? -10.868 5.799 17.041 1.00 98.38 92 ILE A CA 1
ATOM 720 C C . ILE A 1 92 ? -10.816 4.655 16.033 1.00 98.38 92 ILE A C 1
ATOM 722 O O . ILE A 1 92 ? -10.570 4.873 14.845 1.00 98.38 92 ILE A O 1
ATOM 726 N N . VAL A 1 93 ? -11.031 3.436 16.522 1.00 98.31 93 VAL A N 1
ATOM 727 C CA . VAL A 1 93 ? -11.081 2.224 15.707 1.00 98.31 93 VAL A CA 1
ATOM 728 C C . VAL A 1 93 ? -12.526 1.832 15.498 1.00 98.31 93 VAL A C 1
ATOM 730 O O . VAL A 1 93 ? -13.234 1.534 16.460 1.00 98.31 93 VAL A O 1
ATOM 733 N N . LYS A 1 94 ? -12.951 1.847 14.238 1.00 97.88 94 LYS A N 1
ATOM 734 C CA . LYS A 1 94 ? -14.315 1.528 13.824 1.00 97.88 94 LYS A CA 1
ATOM 735 C C . LYS A 1 94 ? -14.330 1.115 12.356 1.00 97.88 94 LYS A C 1
ATOM 737 O O . LYS A 1 94 ? -13.552 1.651 11.568 1.00 97.88 94 LYS A O 1
ATOM 742 N N . ASP A 1 95 ? -15.194 0.177 11.981 1.00 96.25 95 ASP A N 1
ATOM 743 C CA . ASP A 1 95 ? -15.413 -0.257 10.599 1.00 96.25 95 ASP A CA 1
ATOM 744 C C . ASP A 1 95 ? -14.094 -0.650 9.903 1.00 96.25 95 ASP A C 1
ATOM 746 O O . ASP A 1 95 ? -13.805 -0.242 8.774 1.00 96.25 95 ASP A O 1
ATOM 750 N N . LYS A 1 96 ? -13.262 -1.426 10.621 1.00 96.12 96 LYS A N 1
ATOM 751 C CA . LYS A 1 96 ? -11.916 -1.889 10.214 1.00 96.12 96 LYS A CA 1
ATOM 752 C C . LYS A 1 96 ? -10.887 -0.783 9.927 1.00 96.12 96 LYS A C 1
ATOM 754 O O . LYS A 1 96 ? -9.858 -1.056 9.314 1.00 96.12 96 LYS A O 1
ATOM 759 N N . GLN A 1 97 ? -11.126 0.441 10.385 1.00 97.25 97 GLN A N 1
ATOM 760 C CA . GLN A 1 97 ? -10.237 1.582 10.173 1.00 97.25 97 GLN A CA 1
ATOM 761 C C . GLN A 1 97 ? -9.784 2.164 11.509 1.00 97.25 97 GLN A C 1
ATOM 763 O O . GLN A 1 97 ? -10.549 2.201 12.469 1.00 97.25 97 GLN A O 1
ATOM 768 N N . ALA A 1 98 ? -8.545 2.649 11.551 1.00 97.69 98 ALA A N 1
ATOM 769 C CA . ALA A 1 98 ? -7.991 3.418 12.657 1.00 97.69 98 ALA A CA 1
ATOM 770 C C . ALA A 1 98 ? -7.844 4.873 12.205 1.00 97.69 98 ALA A C 1
ATOM 772 O O . ALA A 1 98 ? -7.104 5.157 11.262 1.00 97.69 98 ALA A O 1
ATOM 773 N N . ARG A 1 99 ? -8.575 5.797 12.837 1.00 98.12 99 ARG A N 1
ATOM 774 C CA . ARG A 1 99 ? -8.571 7.217 12.458 1.00 98.12 99 ARG A CA 1
ATOM 775 C C . ARG A 1 99 ? -8.325 8.127 13.654 1.00 98.12 99 ARG A C 1
ATOM 777 O O . ARG A 1 99 ? -8.796 7.854 14.754 1.00 98.12 99 ARG A O 1
ATOM 784 N N . LEU A 1 100 ? -7.608 9.223 13.434 1.00 97.25 100 LEU A N 1
ATOM 785 C CA . LEU A 1 100 ? -7.531 10.336 14.381 1.00 97.25 100 LEU A CA 1
ATOM 786 C C . LEU A 1 100 ? -8.896 11.019 14.508 1.00 97.25 100 LEU A C 1
ATOM 788 O O . LEU A 1 100 ? -9.768 10.862 13.654 1.00 97.25 100 LEU A O 1
ATOM 792 N N . GLU A 1 101 ? -9.057 11.859 15.529 1.00 94.69 101 GLU A N 1
ATOM 793 C CA . GLU A 1 101 ? -10.265 12.686 15.690 1.00 94.69 101 GLU A CA 1
ATOM 794 C C . GLU A 1 101 ? -10.487 13.647 14.508 1.00 94.69 101 GLU A C 1
ATOM 796 O O . GLU A 1 101 ? -11.623 13.990 14.198 1.00 94.69 101 GLU A O 1
ATOM 801 N N . SER A 1 102 ? -9.420 14.016 13.789 1.00 95.06 102 SER A N 1
ATOM 802 C CA . SER A 1 102 ? -9.496 14.794 12.545 1.00 95.06 102 SER A CA 1
ATOM 803 C C . SER A 1 102 ? -10.042 14.010 11.345 1.00 95.06 102 SER A C 1
ATOM 805 O O . SER A 1 102 ? -10.299 14.600 10.300 1.00 95.06 102 SER A O 1
ATOM 807 N N . GLY A 1 103 ? -10.187 12.687 11.462 1.00 93.62 103 GLY A N 1
ATOM 808 C CA . GLY A 1 103 ? -10.608 11.790 10.386 1.00 93.62 103 GLY A CA 1
ATOM 809 C C . GLY A 1 103 ? -9.462 11.191 9.566 1.00 93.62 103 GLY A C 1
ATOM 810 O O . GLY A 1 103 ? -9.697 10.239 8.819 1.00 93.62 103 GLY A O 1
ATOM 811 N N . ASN A 1 104 ? -8.225 11.673 9.720 1.00 95.50 104 ASN A N 1
ATOM 812 C CA . ASN A 1 104 ? -7.050 11.096 9.053 1.00 95.50 104 ASN A CA 1
ATOM 813 C C . ASN A 1 104 ? -6.802 9.651 9.506 1.00 95.50 104 ASN A C 1
ATOM 815 O O . ASN A 1 104 ? -7.032 9.329 10.670 1.00 95.50 104 ASN A O 1
ATOM 819 N N . LEU A 1 105 ? -6.301 8.795 8.612 1.00 96.38 105 LEU A N 1
ATOM 820 C CA . LEU A 1 105 ? -5.851 7.447 8.977 1.00 96.38 105 LEU A CA 1
ATOM 821 C C . LEU A 1 105 ? -4.634 7.522 9.916 1.00 96.38 105 LEU A C 1
ATOM 823 O O . LEU A 1 105 ? -3.781 8.396 9.760 1.00 96.38 105 LEU A O 1
ATOM 827 N N . ALA A 1 106 ? -4.572 6.618 10.893 1.00 95.69 106 ALA A N 1
ATOM 828 C CA . ALA A 1 106 ? -3.487 6.514 11.869 1.00 95.69 106 ALA A CA 1
ATOM 829 C C . ALA A 1 106 ? -3.060 5.052 12.028 1.00 95.69 106 ALA A C 1
ATOM 831 O O . ALA A 1 106 ? -3.511 4.349 12.939 1.00 95.69 106 ALA A O 1
ATOM 83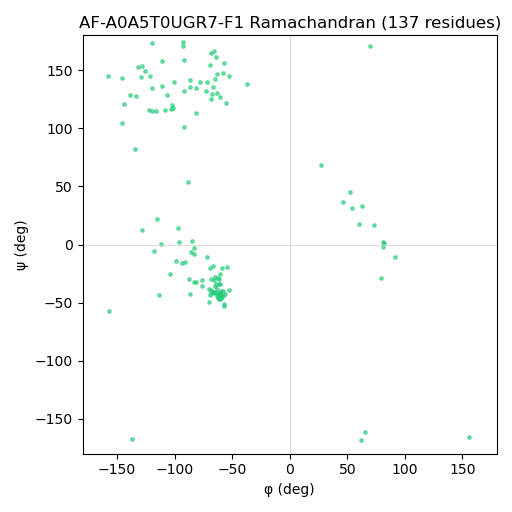2 N N . GLY A 1 107 ? -2.206 4.610 11.103 1.00 95.56 107 GLY A N 1
ATOM 833 C CA . GLY A 1 107 ? -1.929 3.197 10.873 1.00 95.56 107 GLY A CA 1
ATOM 834 C C . GLY A 1 107 ? -3.187 2.440 10.441 1.00 95.56 107 GLY A C 1
ATOM 835 O O . GLY A 1 107 ? -4.236 3.020 10.146 1.00 95.56 107 GLY A O 1
ATOM 836 N N . SER A 1 108 ? -3.104 1.115 10.449 1.00 98.00 108 SER A N 1
ATOM 837 C CA . SER A 1 108 ? -4.221 0.228 10.129 1.00 98.00 108 SER A CA 1
ATOM 838 C C . SER A 1 108 ? -4.590 -0.690 11.298 1.00 98.00 108 SER A C 1
ATOM 840 O O . SER 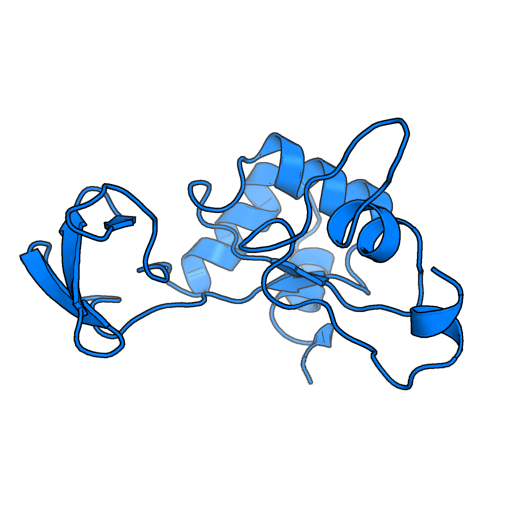A 1 108 ? -3.891 -0.797 12.308 1.00 98.00 108 SER A O 1
ATOM 842 N N . VAL A 1 109 ? -5.684 -1.430 11.134 1.00 98.19 109 VAL A N 1
ATOM 843 C CA . VAL A 1 109 ? -5.981 -2.636 11.927 1.00 98.19 109 VAL A CA 1
ATOM 844 C C . VAL A 1 109 ? -5.998 -3.893 11.047 1.00 98.19 109 VAL A C 1
ATOM 846 O O . VAL A 1 109 ? -6.587 -4.910 11.416 1.00 98.19 109 VAL A O 1
ATOM 849 N N . LEU A 1 110 ? -5.336 -3.829 9.884 1.00 98.56 110 LEU A N 1
ATOM 850 C CA . LEU A 1 110 ? -5.259 -4.908 8.902 1.00 98.56 110 LEU A CA 1
ATOM 851 C C . LEU A 1 110 ? -4.544 -6.127 9.494 1.00 98.56 110 LEU A C 1
ATOM 853 O O . LEU A 1 110 ? -3.439 -6.022 10.035 1.00 98.56 110 LEU A O 1
ATOM 857 N N . GLN A 1 111 ? -5.148 -7.308 9.359 1.00 98.25 111 GLN A N 1
ATOM 858 C CA . GLN A 1 111 ? -4.460 -8.565 9.642 1.00 98.25 111 GLN A CA 1
ATOM 859 C C . GLN A 1 111 ? -3.716 -9.033 8.391 1.00 98.25 111 GLN A C 1
ATOM 861 O O . GLN A 1 111 ? -4.223 -8.923 7.279 1.00 98.25 111 GLN A O 1
ATOM 866 N N . TYR A 1 112 ? -2.521 -9.599 8.568 1.00 98.25 112 TYR A N 1
ATOM 867 C CA . TYR A 1 112 ? -1.653 -9.959 7.440 1.00 98.25 112 TYR A CA 1
ATOM 868 C C . TYR A 1 112 ? -2.302 -11.001 6.504 1.00 98.25 112 TYR A C 1
ATOM 870 O O . TYR A 1 112 ? -2.188 -10.907 5.286 1.00 98.25 112 TYR A O 1
ATOM 878 N N . LYS A 1 113 ? -3.095 -11.932 7.060 1.00 98.12 113 LYS A N 1
ATOM 879 C CA . LYS A 1 113 ? -3.911 -12.880 6.276 1.00 98.12 113 LYS A CA 1
ATOM 880 C C . LYS A 1 113 ? -4.948 -12.190 5.381 1.00 98.12 113 LYS A C 1
ATOM 882 O O . LYS A 1 113 ? -5.228 -12.673 4.290 1.00 98.12 113 LYS A O 1
ATOM 887 N N . ASP A 1 114 ? -5.504 -11.065 5.829 1.00 98.44 114 ASP A N 1
ATOM 888 C CA . ASP A 1 114 ? -6.497 -10.318 5.060 1.00 98.44 114 ASP A CA 1
ATOM 889 C C . ASP A 1 114 ? -5.797 -9.544 3.940 1.00 98.44 114 ASP A C 1
ATOM 891 O O . ASP A 1 114 ? -6.320 -9.495 2.835 1.00 98.44 114 ASP A O 1
ATOM 895 N N . ALA A 1 115 ? -4.581 -9.030 4.178 1.00 98.62 115 ALA A N 1
ATOM 896 C CA . ALA A 1 115 ? -3.745 -8.429 3.134 1.00 98.62 115 ALA A CA 1
ATOM 897 C C . ALA A 1 115 ? -3.463 -9.424 1.992 1.00 98.62 115 ALA A C 1
ATOM 899 O O . ALA A 1 115 ? -3.616 -9.078 0.822 1.00 98.62 115 ALA A O 1
ATOM 900 N N . PHE A 1 116 ? -3.130 -10.676 2.334 1.00 98.69 116 PHE A N 1
ATOM 901 C CA . PHE A 1 116 ? -2.919 -11.766 1.375 1.00 98.69 116 PHE A CA 1
ATOM 902 C C . PHE A 1 116 ? -4.171 -12.065 0.534 1.00 98.69 116 PHE A C 1
ATOM 904 O O . PHE A 1 116 ? -4.104 -12.175 -0.688 1.00 98.69 116 PHE A O 1
ATOM 911 N N . VAL A 1 117 ? -5.342 -12.171 1.168 1.00 98.75 117 VAL A N 1
ATOM 912 C CA . VAL A 1 117 ? -6.606 -12.397 0.445 1.00 98.75 117 VAL A CA 1
ATOM 913 C C . VAL A 1 117 ? -6.961 -11.190 -0.426 1.00 98.75 117 VAL A C 1
ATOM 915 O O . VAL A 1 117 ? -7.389 -11.346 -1.572 1.00 98.75 117 VAL A O 1
ATOM 918 N N . ASN A 1 118 ? -6.770 -9.983 0.102 1.00 98.81 118 ASN A N 1
ATOM 919 C CA . ASN A 1 118 ? -7.108 -8.743 -0.576 1.00 98.81 118 ASN A CA 1
ATOM 920 C C . ASN A 1 118 ? -6.238 -8.498 -1.806 1.00 98.81 118 ASN A C 1
ATOM 922 O O . ASN A 1 118 ? -6.790 -8.093 -2.824 1.00 98.81 118 ASN A O 1
ATOM 926 N N . ILE A 1 119 ? -4.926 -8.772 -1.763 1.00 98.75 119 ILE A N 1
ATOM 927 C CA . ILE A 1 119 ? -4.071 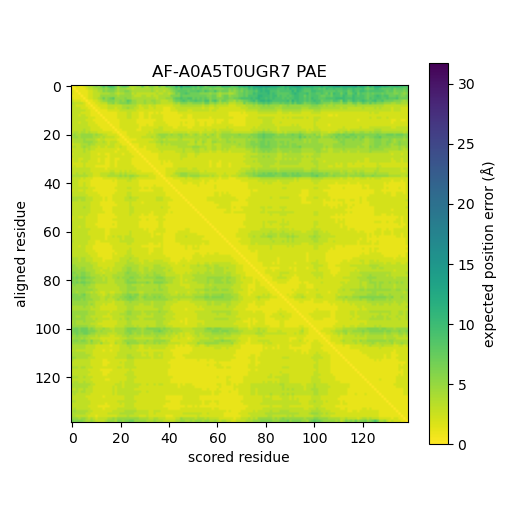-8.543 -2.935 1.00 98.75 119 ILE A CA 1
ATOM 928 C C . ILE A 1 119 ? -4.532 -9.396 -4.117 1.00 98.75 119 ILE A C 1
ATOM 930 O O . ILE A 1 119 ? -4.776 -8.847 -5.186 1.00 98.75 119 ILE A O 1
ATOM 934 N N . MET A 1 120 ? -4.800 -10.689 -3.902 1.00 98.81 120 MET A N 1
ATOM 935 C CA . MET A 1 120 ? -5.322 -11.571 -4.951 1.00 98.81 120 MET A CA 1
ATOM 936 C C . MET A 1 120 ? -6.684 -11.090 -5.453 1.00 98.81 120 MET A C 1
ATOM 938 O O . MET A 1 120 ? -6.936 -11.075 -6.654 1.00 98.81 120 MET A O 1
ATOM 942 N N . LYS A 1 121 ? -7.566 -10.655 -4.544 1.00 98.81 121 LYS A N 1
ATOM 943 C CA . LYS A 1 121 ? -8.892 -10.143 -4.906 1.00 98.81 121 LYS A CA 1
ATOM 944 C C . LYS A 1 121 ? -8.822 -8.854 -5.731 1.00 98.81 121 LYS A C 1
ATOM 946 O O . LYS A 1 121 ? -9.627 -8.682 -6.641 1.00 98.81 121 LYS A O 1
ATOM 951 N N . PHE A 1 122 ? -7.930 -7.930 -5.385 1.00 98.81 122 PHE A N 1
ATOM 952 C CA . PHE A 1 122 ? -7.858 -6.607 -6.007 1.00 98.81 122 PHE A CA 1
ATOM 953 C C . PHE A 1 122 ? -7.096 -6.622 -7.332 1.00 98.81 122 PHE A C 1
ATOM 955 O O . PHE A 1 122 ? -7.438 -5.860 -8.233 1.00 98.81 122 PHE A O 1
ATOM 962 N N . THR A 1 123 ? -6.096 -7.493 -7.476 1.00 98.69 123 THR A N 1
ATOM 963 C CA . THR A 1 123 ? -5.237 -7.535 -8.669 1.00 98.69 123 THR A CA 1
ATOM 964 C C . THR A 1 123 ? -5.568 -8.693 -9.608 1.00 98.69 123 THR A C 1
ATOM 966 O O . THR A 1 123 ? -5.305 -8.596 -10.804 1.00 98.69 123 THR A O 1
ATOM 969 N N . GLY A 1 124 ? -6.151 -9.780 -9.091 1.00 98.56 124 GLY A N 1
ATOM 970 C CA . GLY A 1 124 ? -6.296 -11.041 -9.817 1.00 98.56 124 GLY A CA 1
ATOM 971 C C . GLY A 1 124 ? -4.982 -11.816 -9.973 1.00 98.56 124 GLY A C 1
ATOM 972 O O . GLY A 1 124 ? -4.906 -12.682 -10.841 1.00 98.56 124 GLY A O 1
ATOM 973 N N . CYS A 1 125 ? -3.944 -11.496 -9.187 1.00 98.69 125 CYS A N 1
ATOM 974 C CA . CYS A 1 125 ? -2.651 -12.174 -9.267 1.00 98.69 125 CYS A CA 1
ATOM 975 C C . CYS A 1 125 ? -2.739 -13.661 -8.898 1.00 98.69 125 CYS A C 1
ATOM 977 O O . CYS A 1 125 ? -3.677 -14.11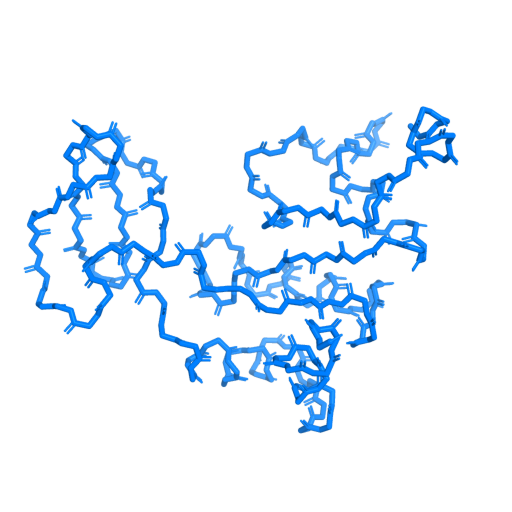4 -8.234 1.00 98.69 125 CYS A O 1
ATOM 979 N N . SER A 1 126 ? -1.719 -14.419 -9.301 1.00 98.75 126 SER A N 1
ATOM 980 C CA . SER A 1 126 ? -1.604 -15.825 -8.926 1.00 98.75 126 SER A CA 1
ATOM 981 C C . SER A 1 126 ? -1.326 -15.994 -7.425 1.00 98.75 126 SER A C 1
ATOM 983 O O . SER A 1 126 ? -0.925 -15.059 -6.724 1.00 98.75 126 SER A O 1
ATOM 985 N N . LEU A 1 127 ? -1.511 -17.220 -6.927 1.00 98.62 127 LEU A N 1
ATOM 986 C CA . LEU A 1 127 ? -1.110 -17.592 -5.569 1.00 98.62 127 LEU A CA 1
ATOM 987 C C . LEU A 1 127 ? 0.401 -17.404 -5.358 1.00 98.62 127 LEU A C 1
ATOM 989 O O . LEU A 1 127 ? 0.828 -16.943 -4.304 1.00 98.62 127 LEU A O 1
ATOM 993 N N . GLU A 1 128 ? 1.200 -17.750 -6.366 1.00 98.62 128 GLU A N 1
ATOM 994 C CA . GLU A 1 128 ? 2.662 -17.642 -6.346 1.00 98.62 128 GLU A CA 1
ATOM 995 C C . GLU A 1 128 ? 3.099 -16.179 -6.215 1.00 98.62 128 GLU A C 1
ATOM 997 O O . GLU A 1 128 ? 3.939 -15.854 -5.376 1.00 98.62 128 GLU A O 1
ATOM 1002 N N . ASP A 1 129 ? 2.462 -15.282 -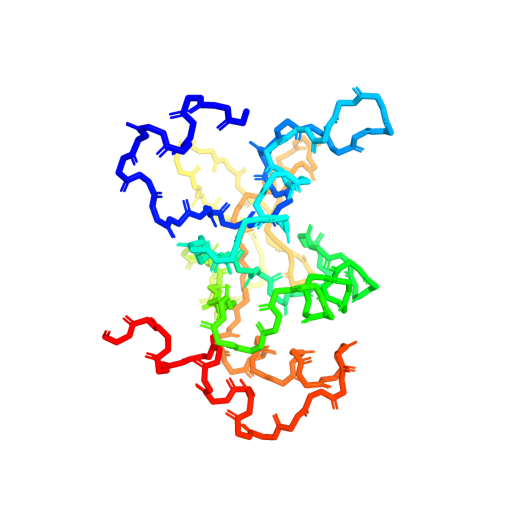6.968 1.00 98.75 129 ASP A N 1
ATOM 1003 C CA . ASP A 1 129 ? 2.698 -13.840 -6.887 1.00 98.75 129 ASP A CA 1
ATOM 1004 C C . ASP A 1 129 ? 2.313 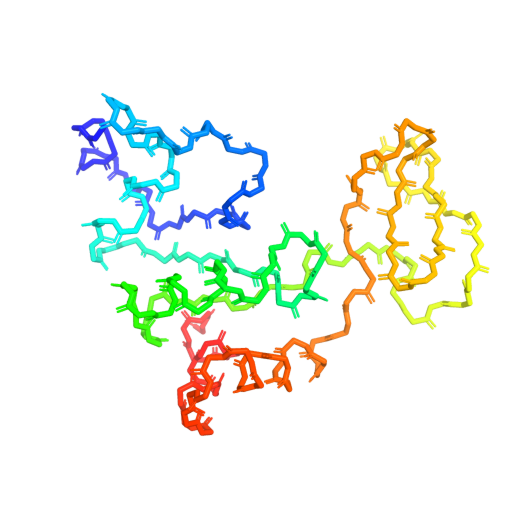-13.276 -5.519 1.00 98.75 129 ASP A C 1
ATOM 1006 O O . ASP A 1 129 ? 3.055 -12.483 -4.936 1.00 98.75 129 ASP A O 1
ATOM 1010 N N . ALA A 1 130 ? 1.178 -13.712 -4.967 1.00 98.75 130 ALA A N 1
ATOM 1011 C CA . ALA A 1 130 ? 0.774 -13.323 -3.622 1.00 98.75 130 ALA A CA 1
ATOM 1012 C C . ALA A 1 130 ? 1.794 -13.785 -2.572 1.00 98.75 130 ALA A C 1
ATOM 1014 O O . ALA A 1 130 ? 2.159 -12.997 -1.703 1.00 98.75 130 ALA A O 1
ATOM 1015 N N . ILE A 1 131 ? 2.308 -15.017 -2.666 1.00 98.50 131 ILE A N 1
ATOM 1016 C CA . ILE A 1 131 ? 3.361 -15.535 -1.775 1.00 98.50 131 ILE A CA 1
ATOM 1017 C C . ILE A 1 131 ? 4.638 -14.694 -1.886 1.00 98.50 131 ILE A C 1
ATOM 1019 O O . ILE A 1 131 ? 5.225 -14.345 -0.860 1.00 98.50 131 ILE A O 1
ATOM 1023 N N . LYS A 1 132 ? 5.053 -14.320 -3.103 1.00 98.50 132 LYS A N 1
ATOM 1024 C CA . LYS A 1 132 ? 6.215 -13.441 -3.295 1.00 98.50 132 LYS A CA 1
ATOM 1025 C C . LYS A 1 132 ? 6.047 -12.116 -2.562 1.00 98.50 132 LYS A C 1
ATOM 1027 O O . LYS A 1 132 ? 6.886 -11.763 -1.737 1.00 98.50 132 LYS A O 1
ATOM 1032 N N . MET A 1 133 ? 4.921 -11.441 -2.805 1.00 98.69 133 MET A N 1
ATOM 1033 C CA . MET A 1 133 ? 4.626 -10.128 -2.228 1.00 98.69 133 MET A CA 1
ATOM 1034 C C . MET A 1 133 ? 4.421 -10.155 -0.708 1.00 98.69 133 MET A C 1
ATOM 1036 O O . MET A 1 133 ? 4.480 -9.112 -0.063 1.00 98.69 133 MET A O 1
ATOM 1040 N N . THR A 1 134 ? 4.147 -11.315 -0.113 1.00 98.50 134 THR A N 1
ATOM 1041 C CA . THR A 1 134 ? 3.806 -11.450 1.317 1.00 98.50 134 THR A CA 1
ATOM 1042 C C . THR A 1 134 ? 4.864 -12.169 2.143 1.00 98.50 134 THR A C 1
ATOM 1044 O O . THR A 1 134 ? 4.666 -12.373 3.340 1.00 98.50 134 THR A O 1
ATOM 1047 N N . SER A 1 135 ? 5.970 -12.581 1.524 1.00 98.06 135 SER A N 1
ATOM 1048 C CA . SER A 1 135 ? 7.032 -13.294 2.224 1.00 98.06 135 SER A CA 1
ATOM 1049 C C . SER A 1 135 ? 8.382 -13.193 1.526 1.00 98.06 135 SER A C 1
ATOM 1051 O O . SER A 1 135 ? 9.345 -12.801 2.171 1.00 98.06 135 SER A O 1
ATOM 1053 N N . LEU A 1 136 ? 8.488 -13.611 0.258 1.00 98.00 136 LEU A N 1
ATOM 1054 C CA . LEU A 1 136 ? 9.800 -13.815 -0.373 1.00 98.00 136 LEU A CA 1
ATOM 1055 C C . LEU A 1 136 ? 10.550 -12.503 -0.592 1.00 98.00 136 LEU A C 1
ATOM 1057 O O . LEU A 1 136 ? 11.761 -12.463 -0.413 1.00 98.00 136 LEU A O 1
ATOM 1061 N N . ASN A 1 137 ? 9.843 -11.447 -0.990 1.00 97.69 137 ASN A N 1
ATOM 1062 C CA . ASN A 1 137 ? 10.478 -10.172 -1.310 1.00 97.69 137 ASN A CA 1
ATOM 1063 C C . ASN A 1 137 ? 11.111 -9.515 -0.076 1.00 97.69 137 ASN A C 1
ATOM 1065 O O . ASN A 1 137 ? 12.133 -8.853 -0.212 1.00 97.69 137 ASN A O 1
ATOM 1069 N N . GLN A 1 138 ? 10.527 -9.749 1.103 1.00 95.06 138 GLN A N 1
ATOM 1070 C CA . GLN A 1 138 ? 10.964 -9.201 2.386 1.00 95.06 138 GLN A CA 1
ATOM 1071 C C . GLN A 1 138 ? 12.068 -10.023 3.087 1.00 95.06 138 GLN A C 1
ATOM 1073 O O . GLN A 1 138 ? 12.514 -9.615 4.162 1.00 95.06 138 GLN A O 1
ATOM 1078 N N . ALA A 1 139 ? 12.426 -11.202 2.562 1.00 93.94 139 ALA A N 1
ATOM 1079 C CA . ALA A 1 139 ? 13.274 -12.194 3.237 1.00 93.94 139 ALA A CA 1
ATOM 1080 C C . ALA A 1 139 ? 14.784 -11.907 3.172 1.00 93.94 139 ALA A C 1
ATOM 1082 O O . ALA A 1 139 ? 15.247 -11.256 2.209 1.00 93.94 139 ALA A O 1
#

InterPro domains:
  IPR032466 Metal-dependent hydrolase [SSF51556] (7-139)

Sequence (139 aa):
REQMKHSRASHVTHLYNAQREFKHREPGVTGHALLEDNIYCELIADGFHVCPDMIKLAYELKGPDKIELVTDSMRAKGMPEGVSELGGQKVIVKDKQARLESGNLAGSVLQYKDAFVNIMKFTGCSLEDAIKMTSLNQA

pLDDT: mean 96.31, std 3.53, range [77.69, 98.81]

Solvent-accessible surface area (backbone atoms only — not comparable to full-atom values): 7860 Å² total; per-residue (Å²): 109,70,70,55,76,75,46,90,72,45,67,40,75,44,57,75,56,100,50,54,66,70,42,99,93,45,40,44,52,46,42,48,53,54,70,37,86,78,34,34,34,26,34,44,46,73,56,75,87,38,46,47,70,58,51,28,52,48,43,75,62,48,34,47,86,24,31,32,61,43,47,62,52,39,89,59,44,91,52,80,73,43,81,50,68,59,98,92,37,64,24,45,33,53,95,81,37,24,19,32,89,87,64,48,77,56,57,28,38,47,50,66,72,51,30,54,55,36,46,34,70,47,57,66,53,52,73,68,40,44,47,29,19,66,48,60,64,80,104

Radius of gyration: 15.49 Å; Cα contacts (8 Å, |Δi|>4): 241; chains: 1; bounding box: 38×35×37 Å

Mean predicted aligned error: 2.73 Å

Nearest PDB structures (foldseek):
  2vhl-assembly2_B  TM=9.917E-01  e=4.896E-17  Bacillus subtilis
  1o12-assembly1_B  TM=9.696E-01  e=1.128E-15  Thermotoga maritima
  6jku-assembly1_D  TM=9.496E-01  e=1.943E-12  Pasteurella multocida
  6fv4-assembly1_A  TM=9.641E-01  e=7.181E-12  Mycolicibacterium smegmatis MC2 155
  6fv3-assembly2_C  TM=9.049E-01  e=7.944E-10  Mycolicibacterium smegmatis MC2 155

Secondary structure (DSSP, 8-state):
-HHHHTS---EETTTTTTS---BTTB-HHHHHHHH-TT-EEEE-TTSSSS-HHHHHHHHHHH-TTSEEE---B-TTTTSPSEEEEETTEEEEEETTEEEETTS-EEEE---HHHHHHHHHHHH---HHHHHIIIIITT-